Protein AF-A0A9C8DG06-F1 (afdb_monomer)

Secondary structure (DSSP, 8-state):
---------------HHHHHHHHHHHT-SSHHHHHHHHHHHHHHHHHHHHHHHTTTS------HHHHHHHHHHT--

Nearest PDB structures (foldseek):
  6a7v-assembly1_H  TM=5.460E-01  e=7.439E-02  Mycobacterium tuberculosis H37Rv
  7vp2-assembly1_B  TM=5.533E-01  e=5.089E+00  Arabidopsis thaliana
  5x11-assembly4_H  TM=2.500E-01  e=7.878E+00  Bacillus spizizenii str. W23

Structure (mmCIF, N/CA/C/O backbone):
data_AF-A0A9C8DG06-F1
#
_entry.id   AF-A0A9C8DG06-F1
#
loop_
_atom_site.group_PDB
_atom_site.id
_atom_site.type_symbol
_atom_site.label_atom_id
_atom_site.label_alt_id
_atom_site.label_comp_id
_atom_site.label_asym_id
_atom_site.label_entity_id
_atom_site.label_seq_id
_atom_site.pdbx_PDB_ins_code
_atom_site.Cartn_x
_atom_site.Cartn_y
_atom_site.Cartn_z
_atom_site.occupancy
_atom_site.B_iso_or_equiv
_atom_site.auth_seq_id
_atom_site.auth_comp_id
_atom_site.auth_asym_id
_atom_site.auth_atom_id
_atom_site.pdbx_PDB_model_num
ATOM 1 N N . MET A 1 1 ? 27.797 1.526 8.812 1.00 37.41 1 MET A N 1
ATOM 2 C CA . MET A 1 1 ? 26.713 2.498 9.070 1.00 37.41 1 MET A CA 1
ATOM 3 C C . MET A 1 1 ? 25.496 1.717 9.535 1.00 37.41 1 MET A C 1
ATOM 5 O O . MET A 1 1 ? 24.914 0.991 8.745 1.00 37.41 1 MET A O 1
ATOM 9 N N . HIS A 1 2 ? 25.193 1.743 10.833 1.00 42.12 2 HIS A N 1
ATOM 10 C CA . HIS A 1 2 ? 24.086 0.969 11.399 1.00 42.12 2 HIS A CA 1
ATOM 11 C C . HIS A 1 2 ? 22.794 1.772 11.242 1.00 42.12 2 HIS A C 1
ATOM 13 O O . HIS A 1 2 ? 22.457 2.578 12.107 1.00 42.12 2 HIS A O 1
ATOM 19 N N . TRP A 1 3 ? 22.089 1.589 10.125 1.00 45.94 3 TRP A N 1
ATOM 20 C CA . TRP A 1 3 ? 20.749 2.146 9.969 1.00 45.94 3 TRP A CA 1
ATOM 21 C C . TRP A 1 3 ? 19.805 1.367 10.886 1.00 45.94 3 TRP A C 1
ATOM 23 O O . TRP A 1 3 ? 19.292 0.305 10.538 1.00 45.94 3 TRP A O 1
ATOM 33 N N . ARG A 1 4 ? 19.616 1.853 12.115 1.00 47.72 4 ARG A N 1
ATOM 34 C CA . ARG A 1 4 ? 18.523 1.377 12.959 1.00 47.72 4 ARG A CA 1
ATOM 35 C C . ARG A 1 4 ? 17.249 1.894 12.300 1.00 47.72 4 ARG A C 1
ATOM 37 O O . ARG A 1 4 ? 16.945 3.076 12.411 1.00 47.72 4 ARG A O 1
ATOM 44 N N . CYS A 1 5 ? 16.515 1.027 11.606 1.00 51.03 5 CYS A N 1
ATOM 45 C CA . CYS A 1 5 ? 15.120 1.291 11.258 1.00 51.03 5 CYS A CA 1
ATOM 46 C C . CYS A 1 5 ? 14.310 1.349 12.559 1.00 51.03 5 CYS A C 1
ATOM 48 O O . CYS A 1 5 ? 13.679 0.378 12.968 1.00 51.03 5 CYS A O 1
ATOM 50 N N . THR A 1 6 ? 14.374 2.470 13.270 1.00 67.19 6 THR A N 1
ATOM 51 C CA . THR A 1 6 ? 13.471 2.742 14.382 1.00 67.19 6 THR A CA 1
ATOM 52 C C . THR A 1 6 ? 12.120 3.093 13.781 1.00 67.19 6 THR A C 1
ATOM 54 O O . THR A 1 6 ? 11.961 4.165 13.200 1.00 67.19 6 THR A O 1
ATOM 57 N N . MET A 1 7 ? 11.151 2.180 13.886 1.00 69.88 7 MET A N 1
ATOM 58 C CA . MET A 1 7 ? 9.756 2.493 13.579 1.00 69.88 7 MET A CA 1
ATOM 59 C C . MET A 1 7 ? 9.315 3.668 14.453 1.00 69.88 7 MET A C 1
ATOM 61 O O . MET A 1 7 ? 9.265 3.551 15.678 1.00 69.88 7 MET A O 1
ATOM 65 N N . ASN A 1 8 ? 9.016 4.800 13.819 1.00 81.50 8 ASN A N 1
ATOM 66 C CA . ASN A 1 8 ? 8.573 5.997 14.516 1.00 81.50 8 ASN A CA 1
ATOM 67 C C . ASN A 1 8 ? 7.060 5.935 14.769 1.00 81.50 8 ASN A C 1
ATOM 69 O O . ASN A 1 8 ? 6.298 5.451 13.929 1.00 81.50 8 ASN A O 1
ATOM 73 N N . ARG A 1 9 ? 6.608 6.429 15.925 1.00 86.62 9 ARG A N 1
ATOM 74 C CA . ARG A 1 9 ? 5.175 6.531 16.219 1.00 86.62 9 ARG A CA 1
ATOM 75 C C . ARG A 1 9 ? 4.631 7.786 15.549 1.00 86.62 9 ARG A C 1
ATOM 77 O O . ARG A 1 9 ? 5.132 8.878 15.787 1.00 86.62 9 ARG A O 1
ATOM 84 N N . LEU A 1 10 ? 3.583 7.625 14.753 1.00 88.38 10 LEU A N 1
ATOM 85 C CA . LEU A 1 10 ? 2.932 8.715 14.038 1.00 88.38 10 LEU A CA 1
ATOM 86 C C . LEU A 1 10 ? 1.455 8.796 14.441 1.00 88.38 10 LEU A C 1
ATOM 88 O O . LEU A 1 10 ? 0.797 7.767 14.600 1.00 88.38 10 LEU A O 1
ATOM 92 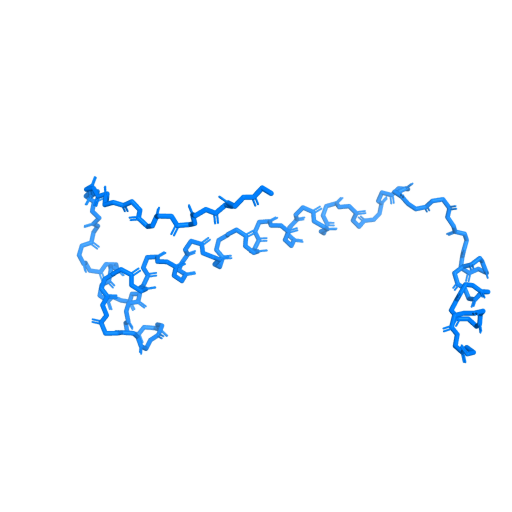N N . SER A 1 11 ? 0.945 10.018 14.600 1.00 92.62 11 SER A N 1
ATOM 93 C CA . SER A 1 11 ? -0.485 10.292 14.745 1.00 92.62 11 SER A CA 1
ATOM 94 C C . SER A 1 11 ? -0.988 10.938 13.459 1.00 92.62 11 SER A C 1
ATOM 96 O O . SER A 1 11 ? -0.504 12.002 13.082 1.00 92.62 11 SER A O 1
ATOM 98 N N . ILE A 1 12 ? -1.932 10.287 12.783 1.00 91.44 12 ILE A N 1
ATOM 99 C CA . ILE A 1 12 ? -2.598 10.794 11.579 1.00 91.44 12 ILE A CA 1
ATOM 100 C C . ILE A 1 12 ? -4.099 10.561 11.692 1.00 91.44 12 ILE A C 1
ATOM 102 O O . ILE A 1 12 ? -4.541 9.572 12.280 1.00 91.44 12 ILE A O 1
ATOM 106 N N . THR A 1 13 ? -4.874 11.458 11.092 1.00 96.44 13 THR A N 1
ATOM 107 C CA . THR A 1 13 ? -6.317 11.276 10.923 1.00 96.44 13 THR A CA 1
ATOM 108 C C . THR A 1 13 ? -6.559 10.606 9.579 1.00 96.44 13 THR A C 1
ATOM 110 O O . THR A 1 13 ? -6.074 11.080 8.557 1.00 96.44 13 THR A O 1
ATOM 113 N N . VAL A 1 14 ? -7.283 9.490 9.585 1.00 94.81 14 VAL A N 1
ATOM 114 C CA . VAL A 1 14 ? -7.583 8.682 8.395 1.00 94.81 14 VAL A CA 1
ATOM 115 C C . VAL A 1 14 ? -9.049 8.275 8.456 1.00 94.81 14 VAL A C 1
ATOM 117 O O . VAL A 1 14 ? -9.563 8.028 9.549 1.00 94.81 14 VAL A O 1
ATOM 120 N N . ASP A 1 15 ? -9.710 8.181 7.301 1.00 97.19 15 ASP A N 1
ATOM 121 C CA . ASP A 1 15 ? -11.071 7.651 7.221 1.00 97.19 15 ASP A CA 1
ATOM 122 C C . ASP A 1 15 ? -11.112 6.213 7.787 1.00 97.19 15 ASP A C 1
ATOM 124 O O . ASP A 1 15 ? -10.441 5.316 7.260 1.00 97.19 15 ASP A O 1
ATOM 128 N N . PRO A 1 16 ? -11.885 5.960 8.860 1.00 95.81 16 PRO A N 1
ATOM 129 C CA . PRO A 1 16 ? -11.972 4.637 9.462 1.00 95.81 16 PRO A CA 1
ATOM 130 C C . PRO A 1 16 ? -12.566 3.587 8.517 1.00 95.81 16 PRO A C 1
ATOM 132 O O . PRO A 1 16 ? -12.192 2.420 8.622 1.00 95.81 16 PRO A O 1
ATOM 135 N N . LYS A 1 17 ? -13.458 3.966 7.594 1.00 97.69 17 LYS A N 1
ATOM 136 C CA . LYS A 1 17 ? -14.062 3.025 6.640 1.00 97.69 17 LYS A CA 1
ATOM 137 C C . LYS A 1 17 ? -13.033 2.550 5.626 1.00 97.69 17 LYS A C 1
ATOM 139 O O . LYS A 1 17 ? -12.910 1.347 5.417 1.00 97.69 17 LYS A O 1
ATOM 144 N N . LEU A 1 18 ? -12.253 3.478 5.069 1.00 96.94 18 LEU A N 1
ATOM 145 C CA . LEU A 1 18 ? -11.148 3.156 4.168 1.00 96.94 18 LEU A CA 1
ATOM 146 C C . LEU A 1 18 ? -10.128 2.245 4.854 1.00 96.94 18 LEU A C 1
ATO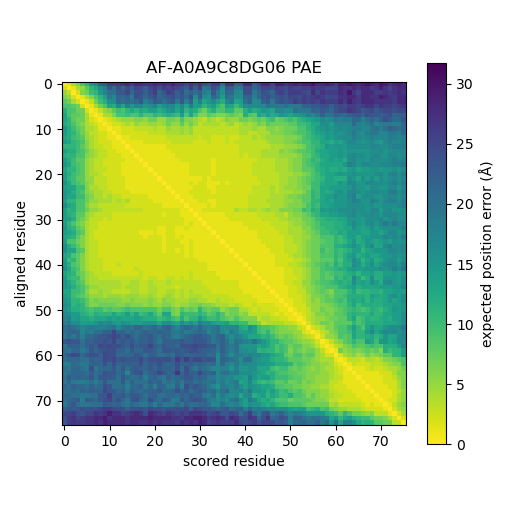M 148 O O . LEU A 1 18 ? -9.681 1.263 4.277 1.00 96.94 18 LEU A O 1
ATOM 152 N N . LEU A 1 19 ? -9.780 2.540 6.106 1.00 96.50 19 LEU A N 1
ATOM 153 C CA . LEU A 1 19 ? -8.795 1.752 6.838 1.00 96.50 19 LEU A CA 1
ATOM 154 C C . LEU A 1 19 ? -9.263 0.313 7.103 1.00 96.50 19 LEU A C 1
ATOM 156 O O . LEU A 1 19 ? -8.465 -0.618 7.003 1.00 96.50 19 LEU A O 1
ATOM 160 N N . GLU A 1 20 ? -10.540 0.116 7.433 1.00 97.12 20 GLU A N 1
ATOM 161 C CA . GLU A 1 20 ? -11.109 -1.224 7.609 1.00 97.12 20 GLU A CA 1
ATOM 162 C C . GLU A 1 20 ? -11.263 -1.974 6.280 1.00 97.12 20 GLU A C 1
ATOM 164 O O . GLU A 1 20 ? -10.985 -3.173 6.223 1.00 97.12 20 GLU A O 1
ATOM 169 N N . GLU A 1 21 ? -11.615 -1.277 5.198 1.00 97.31 21 GLU A N 1
ATOM 170 C CA . GLU A 1 21 ? -11.607 -1.836 3.844 1.00 97.31 21 GLU A CA 1
ATOM 171 C C . GLU A 1 21 ? -10.213 -2.337 3.460 1.00 97.31 21 GLU A C 1
ATOM 173 O O . GLU A 1 21 ? -10.048 -3.503 3.101 1.00 97.31 21 GLU A O 1
ATOM 178 N N . SER A 1 22 ? -9.195 -1.490 3.627 1.00 97.00 22 SER A N 1
ATOM 179 C CA . SER A 1 22 ? -7.803 -1.833 3.342 1.00 97.00 22 SER A CA 1
ATOM 180 C C . SER A 1 22 ? -7.336 -3.028 4.165 1.00 97.00 22 SER A C 1
ATOM 182 O O . SER A 1 22 ? -6.669 -3.908 3.630 1.00 97.00 22 SER A O 1
ATOM 184 N N . LYS A 1 23 ? -7.717 -3.120 5.447 1.00 97.56 23 LYS A N 1
ATOM 185 C CA . LYS A 1 23 ? -7.414 -4.300 6.274 1.00 97.56 23 LYS A CA 1
ATOM 186 C C . LYS A 1 23 ? -8.048 -5.569 5.713 1.00 97.56 23 LYS A C 1
ATOM 188 O O . LYS A 1 23 ? -7.381 -6.602 5.682 1.00 97.56 23 LYS A O 1
ATOM 193 N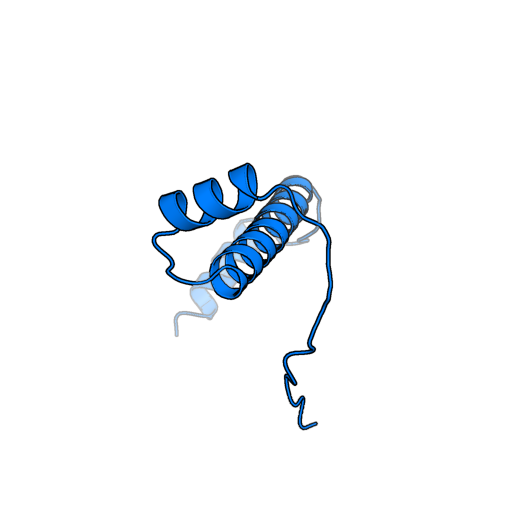 N . ARG A 1 24 ? -9.310 -5.499 5.273 1.00 97.12 24 ARG A N 1
ATOM 194 C CA . ARG A 1 24 ? -10.031 -6.645 4.706 1.00 97.12 24 ARG A CA 1
ATOM 195 C C . ARG A 1 24 ? -9.403 -7.106 3.394 1.00 97.12 24 ARG A C 1
ATOM 197 O O . ARG A 1 24 ? -9.158 -8.298 3.248 1.00 97.12 24 ARG A O 1
ATOM 204 N N . LEU A 1 25 ? -9.108 -6.176 2.484 1.00 97.06 25 LEU A N 1
ATOM 205 C CA . LEU A 1 25 ? -8.477 -6.470 1.193 1.00 97.06 25 LEU A CA 1
ATOM 206 C C . LEU A 1 25 ? -7.053 -7.015 1.356 1.00 97.06 25 LEU A C 1
ATOM 208 O O . LEU A 1 25 ? -6.675 -7.958 0.671 1.00 97.06 25 LEU A O 1
ATOM 212 N N . ALA A 1 26 ? -6.283 -6.463 2.294 1.00 94.44 26 ALA A N 1
ATOM 213 C CA . ALA A 1 26 ? -4.922 -6.908 2.579 1.00 94.44 26 ALA A CA 1
ATOM 214 C C . ALA A 1 26 ? -4.847 -8.175 3.453 1.00 94.44 26 ALA A C 1
ATOM 216 O O . ALA A 1 26 ? -3.765 -8.732 3.623 1.00 94.44 26 ALA A O 1
ATOM 217 N N . GLY A 1 27 ? -5.957 -8.617 4.055 1.00 96.81 27 GLY A N 1
ATOM 218 C CA . GLY A 1 27 ? -5.981 -9.770 4.963 1.00 96.81 27 GLY A CA 1
ATOM 219 C C . GLY A 1 27 ? -5.197 -9.565 6.267 1.00 96.81 27 GLY A C 1
ATOM 220 O O . GLY A 1 27 ? -4.724 -10.534 6.863 1.00 96.81 27 GLY A O 1
ATOM 221 N N . VAL A 1 28 ? -5.036 -8.318 6.724 1.00 97.44 28 VAL A N 1
ATOM 222 C CA . VAL A 1 28 ? -4.226 -7.977 7.909 1.00 97.44 28 VAL A CA 1
ATOM 223 C C . VAL A 1 28 ? -5.081 -7.653 9.129 1.00 97.44 28 VAL A C 1
ATOM 225 O O . VAL A 1 28 ? -6.223 -7.201 9.037 1.00 97.44 28 VAL A O 1
ATOM 228 N N . LYS A 1 29 ? -4.505 -7.846 10.319 1.00 94.31 29 LYS A N 1
ATOM 229 C CA . LYS A 1 29 ? -5.228 -7.672 11.587 1.00 94.31 29 LYS A CA 1
ATOM 230 C C . LYS A 1 29 ? -5.138 -6.245 12.111 1.00 94.31 29 LYS A C 1
ATOM 232 O O . LYS A 1 29 ? -6.072 -5.765 12.755 1.00 94.31 29 LYS A O 1
ATOM 237 N N . THR A 1 30 ? -4.031 -5.550 11.849 1.00 94.88 30 THR A N 1
ATOM 238 C CA . THR A 1 30 ? -3.759 -4.245 12.460 1.00 94.88 30 THR A CA 1
ATOM 239 C C . THR A 1 30 ? -3.819 -3.090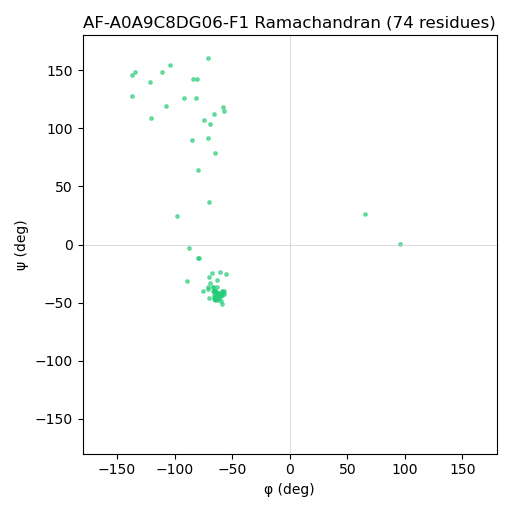 11.465 1.00 94.88 30 THR A C 1
ATOM 241 O O . THR A 1 30 ? -3.454 -3.205 10.298 1.00 94.88 30 THR A O 1
ATOM 244 N N . LYS A 1 31 ? -4.229 -1.919 11.969 1.00 93.81 31 LYS A N 1
ATOM 245 C CA . LYS A 1 31 ? -4.212 -0.649 11.225 1.00 93.81 31 LYS A CA 1
ATOM 246 C C . LYS A 1 31 ? -2.809 -0.308 10.713 1.00 93.81 31 LYS A C 1
ATOM 248 O O . LYS A 1 31 ? -2.656 0.149 9.590 1.00 93.81 31 LYS A O 1
ATOM 253 N N . ARG A 1 32 ? -1.788 -0.572 11.536 1.00 93.38 32 ARG A N 1
ATOM 254 C CA . ARG A 1 32 ? -0.381 -0.341 11.192 1.00 93.38 32 ARG A CA 1
ATOM 255 C C . ARG A 1 32 ? 0.048 -1.170 9.983 1.00 93.38 32 ARG A C 1
ATOM 257 O O . ARG A 1 32 ? 0.694 -0.630 9.100 1.00 93.38 32 ARG A O 1
ATOM 264 N N . GLU A 1 33 ? -0.294 -2.456 9.950 1.00 94.38 33 GLU A N 1
ATOM 265 C CA . GLU A 1 33 ? 0.048 -3.333 8.821 1.00 94.38 33 GLU A CA 1
ATOM 266 C C . GLU A 1 33 ? -0.627 -2.881 7.530 1.00 94.38 33 GLU A C 1
ATOM 268 O O . GLU A 1 33 ? 0.031 -2.842 6.498 1.00 94.38 33 GLU A O 1
ATOM 273 N N . ALA A 1 34 ? -1.902 -2.485 7.596 1.00 96.50 34 ALA A N 1
ATOM 274 C CA . ALA A 1 34 ? -2.620 -1.989 6.424 1.00 96.50 34 ALA A CA 1
ATOM 275 C C . ALA A 1 34 ? -1.974 -0.716 5.861 1.00 96.50 34 ALA A C 1
ATOM 277 O O . ALA A 1 34 ? -1.778 -0.606 4.655 1.00 96.50 34 ALA A O 1
ATOM 278 N N . VAL A 1 35 ? -1.598 0.222 6.738 1.00 94.50 35 VAL A N 1
ATOM 279 C CA . VAL A 1 35 ? -0.910 1.459 6.341 1.00 94.50 35 VAL A CA 1
ATOM 280 C C . VAL A 1 35 ? 0.472 1.159 5.760 1.00 94.50 35 VAL A C 1
ATOM 282 O O . VAL A 1 35 ? 0.808 1.671 4.699 1.00 94.50 35 VAL A O 1
ATOM 285 N N . GLU A 1 36 ? 1.263 0.312 6.417 1.00 94.44 36 GLU A N 1
ATOM 286 C CA . GLU A 1 36 ? 2.601 -0.061 5.947 1.00 94.44 36 GLU A CA 1
ATOM 287 C C . GLU A 1 36 ? 2.549 -0.724 4.564 1.00 94.44 36 GLU A C 1
ATOM 289 O O . GLU A 1 36 ? 3.347 -0.388 3.690 1.00 94.44 36 GLU A O 1
ATOM 294 N N . LEU A 1 37 ? 1.602 -1.643 4.349 1.00 95.88 37 LEU A N 1
ATOM 295 C CA . LEU A 1 37 ? 1.442 -2.323 3.068 1.00 95.88 37 LEU A CA 1
ATOM 296 C C . LEU A 1 37 ? 1.030 -1.340 1.969 1.00 95.88 37 LEU A C 1
ATOM 298 O O . LEU A 1 37 ? 1.679 -1.293 0.929 1.00 95.88 37 LEU A O 1
ATOM 302 N N . ALA A 1 38 ? 0.030 -0.496 2.236 1.00 95.50 38 ALA A N 1
ATOM 303 C CA . ALA A 1 38 ? -0.426 0.509 1.281 1.00 95.50 38 ALA A CA 1
ATOM 304 C C . ALA A 1 38 ? 0.699 1.476 0.872 1.00 95.50 38 ALA A C 1
ATOM 306 O O . ALA A 1 38 ? 0.834 1.803 -0.304 1.00 95.50 38 ALA A O 1
ATOM 307 N N . LEU A 1 39 ? 1.541 1.903 1.820 1.00 95.62 39 LEU A N 1
ATOM 308 C CA . LEU A 1 39 ? 2.684 2.773 1.530 1.00 95.62 39 LEU A CA 1
ATOM 309 C C . LEU A 1 39 ? 3.750 2.069 0.685 1.00 95.62 39 LEU A C 1
ATOM 311 O O . LEU A 1 39 ? 4.306 2.676 -0.231 1.00 95.62 39 LEU A O 1
ATOM 315 N N . ARG A 1 40 ? 4.036 0.793 0.959 1.00 95.62 40 ARG A N 1
ATOM 316 C CA . ARG A 1 40 ? 4.978 0.006 0.147 1.00 95.62 40 ARG A CA 1
ATOM 317 C C . ARG A 1 40 ? 4.471 -0.182 -1.272 1.00 95.62 40 ARG A C 1
ATOM 319 O O . ARG A 1 40 ? 5.246 -0.005 -2.210 1.00 95.62 40 ARG A O 1
ATOM 326 N N . ASP A 1 41 ? 3.192 -0.500 -1.418 1.00 95.81 41 ASP A N 1
ATOM 327 C CA . ASP A 1 41 ? 2.566 -0.678 -2.722 1.00 95.81 41 ASP A CA 1
ATOM 328 C C . ASP A 1 41 ? 2.551 0.631 -3.509 1.00 95.81 41 ASP A C 1
ATOM 330 O O . ASP A 1 41 ? 2.911 0.620 -4.681 1.00 95.81 41 ASP A O 1
ATOM 334 N N . PHE A 1 42 ? 2.262 1.760 -2.855 1.00 95.75 42 PHE A N 1
ATOM 335 C CA . PHE A 1 42 ? 2.332 3.088 -3.466 1.00 95.75 42 PHE A CA 1
ATOM 336 C C . PHE A 1 42 ? 3.740 3.430 -3.978 1.00 95.75 42 PHE A C 1
ATOM 338 O O . PHE A 1 42 ? 3.912 3.844 -5.125 1.00 95.75 42 PHE A O 1
ATOM 345 N N . VAL A 1 43 ? 4.774 3.222 -3.156 1.00 95.44 43 VAL A N 1
ATOM 346 C CA . VAL A 1 43 ? 6.164 3.466 -3.577 1.00 95.44 43 VAL A CA 1
ATOM 347 C C . VAL A 1 43 ? 6.549 2.535 -4.723 1.00 95.44 43 VAL A C 1
ATOM 349 O O . VAL A 1 43 ? 7.201 2.957 -5.676 1.00 95.44 43 VAL A O 1
ATOM 352 N N . ARG A 1 44 ? 6.148 1.263 -4.652 1.00 95.00 44 ARG A N 1
ATOM 353 C CA . ARG A 1 44 ? 6.424 0.286 -5.704 1.00 95.00 44 ARG A CA 1
ATOM 354 C C . ARG A 1 44 ? 5.737 0.670 -7.012 1.00 95.00 44 ARG A C 1
ATOM 356 O O . ARG A 1 44 ? 6.399 0.638 -8.044 1.00 95.00 44 ARG A O 1
ATOM 363 N N . SER A 1 45 ? 4.457 1.041 -6.982 1.00 94.19 45 SER A N 1
ATOM 364 C CA . SER A 1 45 ? 3.721 1.440 -8.184 1.00 94.19 45 SER A CA 1
ATOM 365 C C . SER A 1 45 ? 4.324 2.687 -8.814 1.00 94.19 45 SER A C 1
ATOM 367 O O . SER A 1 45 ? 4.514 2.709 -10.024 1.00 94.19 45 SER A O 1
ATOM 369 N N . HIS A 1 46 ? 4.706 3.677 -8.003 1.00 92.75 46 HIS A N 1
ATOM 370 C CA . HIS A 1 46 ? 5.314 4.901 -8.514 1.00 92.75 46 HIS A CA 1
ATOM 371 C C . HIS A 1 46 ? 6.684 4.636 -9.152 1.00 92.75 46 HIS A C 1
ATOM 373 O O . HIS A 1 46 ? 6.951 5.115 -10.248 1.00 92.75 46 HIS A O 1
ATOM 379 N N . ARG A 1 47 ? 7.537 3.814 -8.529 1.00 91.44 47 ARG A N 1
ATOM 380 C CA . ARG A 1 47 ? 8.830 3.437 -9.128 1.00 91.44 47 ARG A CA 1
ATOM 381 C C . ARG A 1 47 ? 8.666 2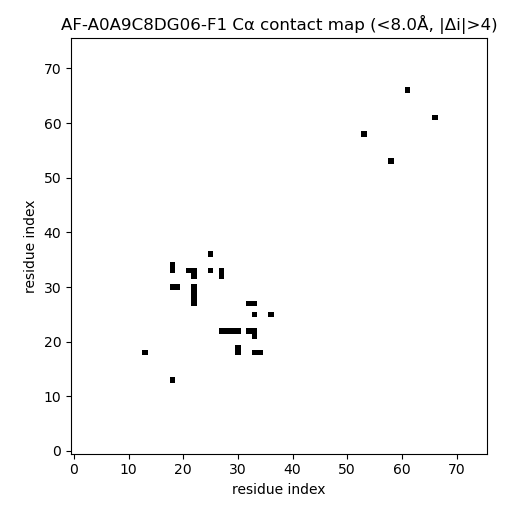.653 -10.425 1.00 91.44 47 ARG A C 1
ATOM 383 O O . ARG A 1 47 ? 9.461 2.801 -11.341 1.00 91.44 47 ARG A O 1
ATOM 390 N N . MET A 1 48 ? 7.648 1.796 -10.506 1.00 90.06 48 MET A N 1
ATOM 391 C CA . MET A 1 48 ? 7.341 1.084 -11.747 1.00 90.06 48 MET A CA 1
ATOM 392 C C . MET A 1 48 ? 6.867 2.037 -12.848 1.00 90.06 48 MET A C 1
ATOM 394 O O . MET A 1 48 ? 7.216 1.824 -14.002 1.00 90.06 48 MET A O 1
ATOM 398 N N . GLN A 1 49 ? 6.112 3.083 -12.501 1.00 88.88 49 GLN A N 1
ATOM 399 C CA . GLN A 1 49 ? 5.716 4.130 -13.446 1.00 88.88 49 GLN A CA 1
ATOM 400 C C . GLN A 1 49 ? 6.921 4.938 -13.934 1.00 88.88 49 GLN A C 1
ATOM 402 O O . GLN A 1 49 ? 7.071 5.092 -15.136 1.00 88.88 49 GLN A O 1
ATOM 407 N N . GLU A 1 50 ? 7.828 5.345 -13.042 1.00 86.00 50 GLU A N 1
ATOM 408 C CA . GLU A 1 50 ? 9.079 6.023 -13.425 1.00 86.00 50 GLU A CA 1
ATOM 409 C C . GLU A 1 50 ? 9.916 5.165 -14.387 1.00 86.00 50 GLU A C 1
ATOM 411 O O . GLU A 1 50 ? 10.461 5.664 -15.364 1.00 86.00 50 GLU A O 1
ATOM 416 N N . LEU A 1 51 ? 9.990 3.849 -14.154 1.00 83.19 51 LEU A N 1
ATOM 417 C CA . LEU A 1 51 ? 10.662 2.926 -15.074 1.00 83.19 51 LEU A CA 1
ATOM 418 C C . LEU A 1 51 ? 9.944 2.806 -16.425 1.00 83.19 51 LEU A C 1
ATOM 420 O O . LEU A 1 51 ? 10.612 2.678 -17.445 1.00 83.19 51 LEU A O 1
ATOM 424 N N . ALA A 1 52 ? 8.611 2.839 -16.439 1.00 80.38 52 ALA A N 1
ATOM 425 C CA . ALA A 1 52 ? 7.833 2.829 -17.675 1.00 80.38 52 ALA A CA 1
ATOM 426 C C . ALA A 1 52 ? 7.985 4.145 -18.455 1.00 80.38 52 ALA A C 1
ATOM 428 O O . ALA A 1 52 ? 8.019 4.130 -19.676 1.00 80.38 52 ALA A O 1
ATOM 429 N N . GLU A 1 53 ? 8.146 5.281 -17.778 1.00 77.75 53 GLU A N 1
ATOM 430 C CA . GLU A 1 53 ? 8.456 6.566 -18.422 1.00 77.75 53 GLU A CA 1
ATOM 431 C C . GLU A 1 53 ? 9.857 6.585 -19.051 1.00 77.75 53 GLU A C 1
ATOM 433 O O . GLU A 1 53 ? 10.101 7.318 -20.007 1.00 77.75 53 GLU A O 1
ATOM 438 N N . LEU A 1 54 ? 10.773 5.753 -18.550 1.00 74.25 54 LEU A N 1
ATOM 439 C CA . LEU A 1 54 ? 12.082 5.529 -19.162 1.00 74.25 54 LEU A CA 1
ATOM 440 C C . LEU A 1 54 ? 12.015 4.577 -20.371 1.00 74.25 54 LEU A C 1
ATOM 442 O O . LEU A 1 54 ? 12.993 4.487 -21.120 1.00 74.25 54 LEU A O 1
ATOM 446 N N . GLU A 1 55 ? 10.894 3.887 -20.604 1.00 62.97 55 GLU A N 1
ATOM 447 C CA . GLU A 1 55 ? 10.680 3.067 -21.797 1.00 62.97 55 GLU A CA 1
ATOM 448 C C . GLU A 1 55 ? 10.635 3.974 -23.041 1.00 62.97 55 GLU A C 1
ATOM 450 O O . GLU A 1 55 ? 9.736 4.794 -23.211 1.00 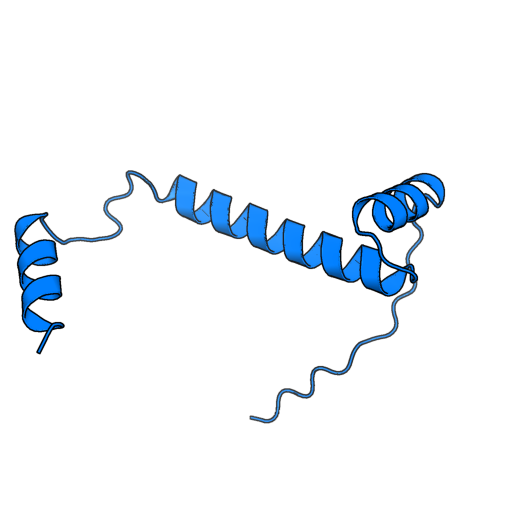62.97 55 GLU A O 1
ATOM 455 N N . GLY A 1 56 ? 11.645 3.860 -23.908 1.00 64.06 56 GLY A N 1
ATOM 456 C CA . GLY A 1 56 ? 11.820 4.738 -25.074 1.00 64.06 56 GLY A CA 1
ATOM 457 C C . GLY A 1 56 ? 12.766 5.922 -24.851 1.00 64.06 56 GLY A C 1
ATOM 458 O O . GLY A 1 56 ? 13.002 6.689 -25.782 1.00 64.06 56 GLY A O 1
ATOM 459 N N . SER A 1 57 ? 13.350 6.056 -23.658 1.00 65.94 57 SER A N 1
ATOM 4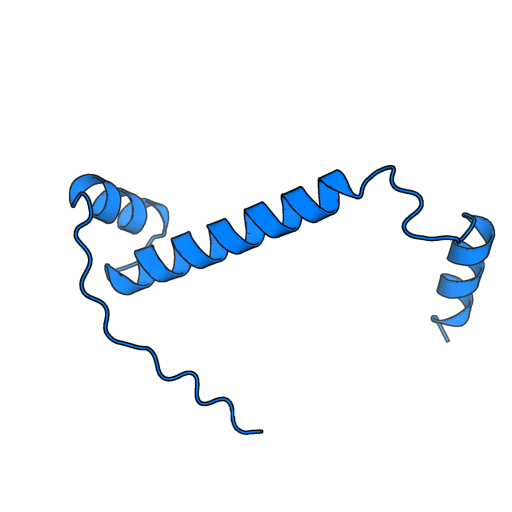60 C CA . SER A 1 57 ? 14.524 6.909 -23.460 1.00 65.94 57 SER A CA 1
ATOM 461 C C . SER A 1 57 ? 15.796 6.171 -23.906 1.00 65.94 57 SER A C 1
ATOM 463 O O . SER A 1 57 ? 15.932 4.973 -23.656 1.00 65.94 57 SER A O 1
ATOM 465 N N . ASP A 1 58 ? 16.756 6.877 -24.517 1.00 65.62 58 ASP A N 1
ATOM 466 C CA . ASP A 1 58 ? 18.110 6.367 -24.839 1.00 65.62 58 ASP A CA 1
ATOM 467 C C . ASP A 1 58 ? 18.968 6.176 -23.565 1.00 65.62 58 ASP A C 1
ATOM 469 O O . ASP A 1 58 ? 20.169 6.437 -23.530 1.00 65.62 58 ASP A O 1
ATOM 473 N N . LEU A 1 59 ? 18.347 5.743 -22.464 1.00 67.06 59 LEU A N 1
ATOM 474 C CA . LEU A 1 59 ? 18.985 5.564 -21.161 1.00 67.06 59 LEU A CA 1
ATOM 475 C C . LEU A 1 59 ? 20.121 4.538 -21.206 1.00 67.06 59 LEU A C 1
ATOM 477 O O . LEU A 1 59 ? 21.016 4.559 -20.362 1.00 67.06 59 LEU A O 1
ATOM 481 N N . VAL A 1 60 ? 20.072 3.627 -22.176 1.00 68.56 60 VAL A N 1
ATOM 482 C CA . VAL A 1 60 ? 21.089 2.607 -22.386 1.00 68.56 60 VAL A CA 1
ATOM 483 C C . VAL A 1 60 ? 21.670 2.769 -23.786 1.00 68.56 60 VAL A C 1
ATOM 485 O O . VAL A 1 60 ? 21.030 2.420 -24.774 1.00 68.56 60 VAL A O 1
ATOM 488 N N . ASP A 1 61 ? 22.917 3.232 -23.854 1.00 72.31 61 ASP A N 1
ATOM 489 C CA . ASP A 1 61 ? 23.724 3.267 -25.079 1.00 72.31 61 ASP A CA 1
ATOM 490 C C . ASP A 1 61 ? 24.315 1.874 -25.365 1.00 72.31 61 ASP A C 1
ATOM 492 O O . ASP A 1 61 ? 25.515 1.623 -25.246 1.00 72.31 61 ASP A O 1
ATOM 496 N N . MET A 1 62 ? 23.442 0.897 -25.620 1.00 74.38 62 MET A N 1
ATOM 497 C CA . MET A 1 62 ? 23.838 -0.454 -26.022 1.00 74.38 62 MET A CA 1
ATOM 498 C C . MET A 1 62 ? 22.947 -0.935 -27.154 1.00 74.38 62 MET A C 1
ATOM 500 O O . MET A 1 62 ? 21.722 -0.987 -27.029 1.00 74.38 62 MET A O 1
ATOM 504 N N . SER A 1 63 ? 23.560 -1.386 -28.246 1.00 82.06 63 SER A N 1
ATOM 505 C CA . SER A 1 63 ? 22.803 -2.036 -29.308 1.00 82.06 63 SER A CA 1
ATOM 506 C C . SER A 1 63 ? 22.304 -3.420 -28.858 1.00 82.06 63 SER A C 1
ATOM 508 O O . SER A 1 63 ? 22.889 -4.057 -27.971 1.00 82.06 63 SER A O 1
ATOM 510 N N . PRO A 1 64 ? 21.287 -3.987 -29.529 1.00 82.12 64 PRO A N 1
ATOM 511 C CA . PRO A 1 64 ? 20.874 -5.371 -29.295 1.00 82.12 64 PRO A CA 1
ATOM 512 C C . PRO A 1 64 ? 22.010 -6.400 -29.454 1.00 82.12 64 PRO A C 1
ATOM 514 O O . PRO A 1 64 ? 21.942 -7.486 -28.878 1.00 82.12 64 PRO A O 1
ATOM 517 N N . ALA A 1 65 ? 23.050 -6.093 -30.240 1.00 84.25 65 ALA A N 1
ATOM 518 C CA . ALA A 1 65 ? 24.232 -6.943 -30.370 1.00 84.25 65 ALA A CA 1
ATOM 519 C C . ALA A 1 65 ? 25.154 -6.845 -29.142 1.00 84.25 65 ALA A C 1
ATOM 521 O O . ALA A 1 65 ? 25.643 -7.874 -28.677 1.00 84.25 65 ALA A O 1
ATOM 522 N N . ASP A 1 66 ? 25.340 -5.647 -28.579 1.00 85.50 66 ASP A N 1
ATOM 523 C CA . ASP A 1 66 ? 26.096 -5.434 -27.335 1.00 85.50 66 ASP A CA 1
ATOM 524 C C . ASP A 1 66 ? 25.452 -6.164 -26.156 1.00 85.50 66 ASP A C 1
ATOM 526 O O . ASP A 1 66 ? 26.126 -6.869 -25.404 1.00 85.50 66 ASP A O 1
ATOM 530 N N . LEU A 1 67 ? 24.125 -6.069 -26.053 1.00 84.44 67 LEU A N 1
ATOM 531 C CA . LEU A 1 67 ? 23.329 -6.758 -25.037 1.00 84.44 67 LEU A CA 1
ATOM 532 C C . LEU A 1 67 ? 23.447 -8.285 -25.125 1.00 84.44 67 LEU A C 1
ATOM 534 O O . LEU A 1 67 ? 23.571 -8.954 -24.097 1.00 84.44 67 LEU A O 1
ATOM 538 N N . ARG A 1 68 ? 23.426 -8.849 -26.342 1.00 87.06 68 ARG A N 1
ATOM 539 C CA . ARG A 1 68 ? 23.623 -10.294 -26.557 1.00 87.06 68 ARG A CA 1
ATOM 540 C C . ARG A 1 68 ? 25.007 -10.746 -26.101 1.00 87.06 68 ARG A C 1
ATOM 542 O O . ARG A 1 68 ? 25.095 -11.679 -25.306 1.00 87.06 68 ARG A O 1
ATOM 549 N N . ARG A 1 69 ? 26.057 -10.024 -26.506 1.00 87.62 69 ARG A N 1
ATOM 550 C CA . ARG A 1 69 ? 27.440 -10.313 -26.093 1.00 87.62 69 ARG A CA 1
ATOM 551 C C . ARG A 1 69 ? 27.609 -10.300 -24.577 1.00 87.62 69 ARG A C 1
ATOM 553 O O . ARG A 1 69 ? 28.261 -11.181 -24.029 1.00 87.62 69 ARG A O 1
ATOM 560 N N . TRP A 1 70 ? 27.003 -9.330 -23.892 1.00 86.31 70 TRP A N 1
ATOM 561 C CA . TRP A 1 70 ? 27.089 -9.224 -22.434 1.00 86.31 70 TRP A CA 1
ATOM 562 C C . TRP A 1 70 ? 26.420 -10.409 -21.720 1.00 86.31 70 TRP A C 1
ATOM 564 O O . TRP A 1 70 ? 26.967 -10.945 -20.758 1.00 86.31 70 TRP A O 1
ATOM 574 N N . ARG A 1 71 ? 25.265 -10.868 -22.224 1.00 85.19 71 ARG A N 1
ATOM 575 C CA . ARG A 1 71 ? 24.547 -12.032 -21.679 1.00 85.19 71 ARG A CA 1
ATOM 576 C C . ARG A 1 71 ? 25.328 -13.335 -21.856 1.00 85.19 71 ARG A C 1
ATOM 578 O O . ARG A 1 71 ? 25.326 -14.163 -20.953 1.00 85.19 71 ARG A O 1
ATOM 585 N N . GLU A 1 72 ? 25.976 -13.507 -23.002 1.00 89.12 72 GLU A N 1
ATOM 586 C CA . GLU A 1 72 ? 26.798 -14.683 -23.307 1.00 89.12 72 GLU A CA 1
ATOM 587 C C . GLU A 1 72 ? 28.097 -14.691 -22.490 1.00 89.12 72 GLU A C 1
ATOM 589 O O . GLU A 1 72 ? 28.496 -15.734 -21.983 1.00 89.12 72 GLU A O 1
ATOM 594 N N . ALA A 1 73 ? 28.716 -13.523 -22.288 1.00 82.44 73 ALA A N 1
ATOM 595 C CA . ALA A 1 73 ? 29.932 -13.381 -21.488 1.00 82.44 73 ALA A CA 1
ATOM 596 C C . ALA A 1 73 ? 29.709 -13.579 -19.976 1.00 82.44 73 ALA A C 1
ATOM 598 O O . ALA A 1 73 ? 30.632 -13.980 -19.274 1.00 82.44 73 ALA A O 1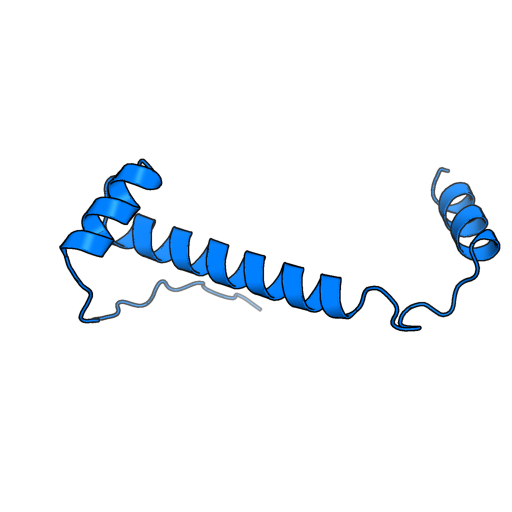
ATOM 599 N N . GLY A 1 74 ? 28.505 -13.294 -19.466 1.00 69.12 74 GLY A N 1
ATOM 600 C CA . GLY A 1 74 ? 28.143 -13.480 -18.054 1.00 69.12 74 GLY A CA 1
ATOM 601 C C . GLY A 1 74 ? 27.613 -14.874 -17.692 1.00 69.12 74 GLY A C 1
ATOM 602 O O . GLY A 1 74 ? 27.308 -15.110 -16.527 1.00 69.12 74 GLY A O 1
ATOM 603 N N . ALA A 1 75 ? 27.469 -15.781 -18.664 1.00 57.03 75 ALA A N 1
ATOM 604 C CA . ALA A 1 75 ? 26.957 -17.143 -18.474 1.00 57.03 75 ALA A CA 1
ATOM 605 C C . ALA A 1 75 ? 28.070 -18.210 -18.343 1.00 57.03 75 ALA A C 1
ATOM 607 O O . ALA A 1 75 ? 27.830 -19.380 -18.650 1.00 57.03 75 ALA A O 1
ATOM 608 N N . GLY A 1 76 ? 29.272 -17.802 -17.915 1.00 49.44 76 GLY A N 1
ATOM 609 C CA . GLY A 1 76 ? 30.433 -18.665 -17.657 1.00 49.44 76 GLY A CA 1
ATOM 610 C C . GLY A 1 76 ? 30.705 -18.868 -16.175 1.00 49.44 76 GLY A C 1
ATOM 611 O O . GLY A 1 76 ? 30.646 -17.864 -15.432 1.00 49.44 76 GLY A O 1
#

Foldseek 3Di:
DDPPPDDDDDDDDDDPVVLVVLCVVVVHDDSVVSVVVVVVVVVVVVVVVVVVVCVVPPPDPADPVRVVVVVVVVPD

Mean predicted aligned error: 10.55 Å

Solvent-accessible surface area (backbone atoms only — not comparable to full-atom values): 4886 Å² total; per-residue (Å²): 133,87,79,74,86,70,84,76,91,80,90,80,90,69,64,65,67,60,51,54,50,44,14,62,76,68,73,43,94,43,71,66,57,34,50,53,50,53,53,51,50,51,53,51,52,51,54,51,47,57,54,53,69,46,62,88,50,83,83,63,95,61,53,78,67,54,54,49,54,52,56,63,67,69,74,116

pLDDT: mean 83.97, std 15.35, range [37.41, 97.69]

Sequence (76 aa):
MHWRCTMNRLSITVDPKLLEESKRLAGVKTKREAVELALRDFVRSHRMQELAELEGSDLVDMSPADLRRWREAGAG

Radius of gyration: 20.71 Å; Cα contacts (8 Å, |Δi|>4): 18; chains: 1; bounding box: 44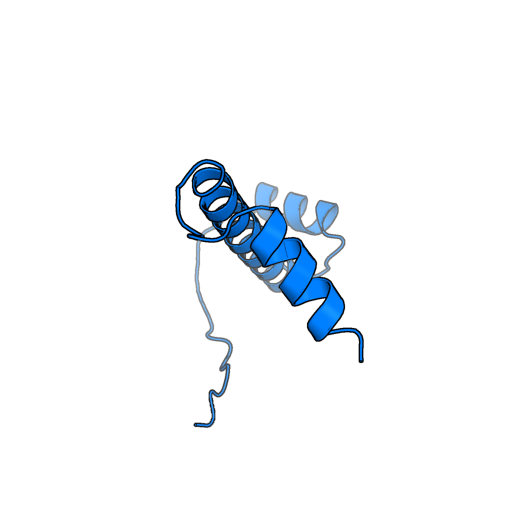×30×47 Å